Protein AF-A0A7C4UF49-F1 (afdb_monomer)

pLDDT: mean 92.47, std 8.47, range [60.94, 98.06]

Sequence (101 aa):
MPQSPVFESVMRQVSFSYCLHGIALWFIAADVVRYRPLVWLSAIGYLLAAPVFLIVDVSLGMPWWWWAGNSGSCLLIGVILLGLLWMERATGQSRRERMVI

Structure (mmCIF, N/CA/C/O backbone):
data_AF-A0A7C4UF49-F1
#
_entry.id   AF-A0A7C4UF49-F1
#
loop_
_atom_site.group_PDB
_atom_site.id
_atom_site.type_symbol
_atom_site.label_atom_id
_atom_site.label_alt_id
_atom_site.label_comp_id
_atom_site.label_asym_id
_atom_site.label_entity_id
_atom_site.label_seq_id
_atom_site.pdbx_PDB_ins_code
_atom_site.Cartn_x
_atom_site.Cartn_y
_atom_site.Cartn_z
_atom_site.occupancy
_atom_site.B_iso_or_equiv
_atom_site.auth_seq_id
_atom_site.auth_comp_id
_atom_site.auth_asym_id
_atom_site.auth_atom_id
_atom_site.pdbx_PDB_model_num
ATOM 1 N N . MET A 1 1 ? 21.077 -4.215 -16.840 1.00 62.84 1 MET A N 1
ATOM 2 C CA . MET A 1 1 ? 20.212 -3.092 -16.407 1.00 62.84 1 MET A CA 1
ATOM 3 C C . MET A 1 1 ? 20.827 -1.801 -16.922 1.00 62.84 1 MET A C 1
ATOM 5 O O . MET A 1 1 ? 22.052 -1.744 -16.949 1.00 62.84 1 MET A O 1
ATOM 9 N N . PRO A 1 2 ? 20.040 -0.817 -17.386 1.00 71.44 2 PRO A N 1
ATOM 10 C CA . PRO A 1 2 ? 20.593 0.429 -17.912 1.00 71.44 2 PRO A CA 1
ATOM 11 C C . PRO A 1 2 ? 21.397 1.152 -16.820 1.00 71.44 2 PRO A C 1
ATOM 13 O O . PRO A 1 2 ? 20.844 1.551 -15.801 1.00 71.44 2 PRO A O 1
ATOM 16 N N . GLN A 1 3 ? 22.707 1.292 -17.026 1.00 81.94 3 GLN A N 1
ATOM 17 C CA . GLN A 1 3 ? 23.631 1.980 -16.116 1.00 81.94 3 GLN A CA 1
ATOM 18 C C . GLN A 1 3 ? 23.594 3.492 -16.371 1.00 81.94 3 GLN A C 1
ATOM 20 O O . GLN A 1 3 ? 24.575 4.088 -16.810 1.00 81.94 3 GLN A O 1
ATOM 25 N N . SER A 1 4 ? 22.425 4.110 -16.181 1.00 92.81 4 SER A N 1
ATOM 26 C CA . SER A 1 4 ? 22.289 5.563 -16.287 1.00 92.81 4 SER A CA 1
ATOM 27 C C . SER A 1 4 ? 22.285 6.204 -14.893 1.00 92.81 4 SER A C 1
ATOM 29 O O . SER A 1 4 ? 21.629 5.678 -13.987 1.00 92.81 4 SER A O 1
ATOM 31 N N . PRO A 1 5 ? 22.946 7.365 -14.704 1.00 93.44 5 PRO A N 1
ATOM 32 C CA . PRO A 1 5 ? 22.933 8.076 -13.422 1.00 93.44 5 PRO A CA 1
ATOM 33 C C . PRO A 1 5 ? 21.515 8.375 -12.910 1.00 93.44 5 PRO A C 1
ATOM 35 O O . PRO A 1 5 ? 21.252 8.339 -11.709 1.00 93.44 5 PRO A O 1
ATOM 38 N N . VAL A 1 6 ? 20.573 8.617 -13.830 1.00 93.81 6 VAL A N 1
ATOM 39 C CA . VAL A 1 6 ? 19.162 8.849 -13.500 1.00 93.81 6 VAL A CA 1
ATOM 40 C C . VAL A 1 6 ? 18.533 7.596 -12.890 1.00 93.81 6 VAL A C 1
ATOM 42 O O . VAL A 1 6 ? 17.963 7.687 -11.805 1.00 93.81 6 VAL A O 1
ATOM 45 N N . PHE A 1 7 ? 18.679 6.425 -13.522 1.00 94.19 7 PHE A N 1
ATOM 46 C CA . PHE A 1 7 ? 18.101 5.177 -13.013 1.00 94.19 7 PHE A CA 1
ATOM 47 C C . PHE A 1 7 ? 18.643 4.824 -11.621 1.00 94.19 7 PHE A C 1
ATOM 49 O O . PHE A 1 7 ? 17.866 4.514 -10.718 1.00 94.19 7 PHE A O 1
ATOM 56 N N . GLU A 1 8 ? 19.957 4.948 -11.410 1.00 93.94 8 GLU A N 1
ATOM 57 C CA . GLU A 1 8 ? 20.564 4.685 -10.099 1.00 93.94 8 GLU A CA 1
ATOM 58 C C . GLU A 1 8 ? 20.042 5.628 -9.011 1.00 93.94 8 GLU A C 1
ATOM 60 O O . GLU A 1 8 ? 19.712 5.185 -7.906 1.00 93.94 8 GLU A O 1
ATOM 65 N N . SER A 1 9 ? 19.932 6.924 -9.318 1.00 94.44 9 SER A N 1
ATOM 66 C CA . SER A 1 9 ? 19.418 7.901 -8.358 1.00 94.44 9 SER A CA 1
ATOM 67 C C . SER A 1 9 ? 17.962 7.620 -7.973 1.00 94.44 9 SER A C 1
ATOM 69 O O . SER A 1 9 ? 17.618 7.712 -6.794 1.00 94.44 9 SER A O 1
ATOM 71 N N . VAL A 1 10 ? 17.114 7.232 -8.931 1.00 95.50 10 VAL A N 1
ATOM 72 C CA . VAL A 1 10 ? 15.701 6.916 -8.684 1.00 95.50 10 VAL A CA 1
ATOM 73 C C . VAL A 1 10 ? 15.574 5.645 -7.845 1.00 95.50 10 VAL A C 1
ATOM 75 O O . VAL A 1 10 ? 14.878 5.658 -6.833 1.00 95.50 10 VAL A O 1
ATOM 78 N N . MET A 1 11 ? 16.299 4.573 -8.179 1.00 95.19 11 MET A N 1
ATOM 79 C CA . MET A 1 11 ? 16.245 3.312 -7.422 1.00 95.19 11 MET A CA 1
ATOM 80 C C . MET A 1 11 ? 16.686 3.479 -5.960 1.00 95.19 11 MET A C 1
ATOM 82 O O . MET A 1 11 ? 16.081 2.897 -5.054 1.00 95.19 11 MET A O 1
ATOM 86 N N . ARG A 1 12 ? 17.698 4.317 -5.700 1.00 95.12 12 ARG A N 1
ATOM 87 C CA . ARG A 1 12 ? 18.131 4.655 -4.333 1.00 95.12 12 ARG A CA 1
ATOM 88 C C . ARG A 1 12 ? 17.066 5.441 -3.566 1.00 95.12 12 ARG A C 1
ATOM 90 O O . ARG A 1 12 ? 16.793 5.124 -2.411 1.00 95.12 12 ARG A O 1
ATOM 97 N N . GLN A 1 13 ? 16.436 6.426 -4.206 1.00 96.88 13 GLN A N 1
ATOM 98 C CA . GLN A 1 13 ? 15.365 7.219 -3.591 1.00 96.88 13 GLN A CA 1
ATOM 99 C C . GLN A 1 13 ? 14.116 6.378 -3.295 1.00 96.88 13 GLN A C 1
ATOM 101 O O . GLN A 1 13 ? 13.519 6.509 -2.226 1.00 96.88 13 GLN A O 1
ATOM 106 N N . VAL A 1 14 ? 13.750 5.467 -4.199 1.00 96.19 14 VAL A N 1
ATOM 107 C CA . VAL A 1 14 ? 12.648 4.516 -3.995 1.00 96.19 14 VAL A CA 1
ATOM 108 C C . VAL A 1 14 ? 12.954 3.583 -2.819 1.00 96.19 14 VAL A C 1
ATOM 110 O O . VAL A 1 14 ? 12.117 3.417 -1.934 1.00 96.19 14 VAL A O 1
ATOM 113 N N . SER A 1 15 ? 14.181 3.057 -2.736 1.00 96.31 15 SER A N 1
ATOM 114 C CA . SER A 1 15 ? 14.613 2.213 -1.610 1.00 96.31 15 SER A CA 1
ATOM 115 C C . SER A 1 15 ? 14.523 2.942 -0.264 1.00 96.31 15 SER A C 1
ATOM 117 O O . SER A 1 15 ? 14.007 2.398 0.712 1.00 96.31 15 SER A O 1
ATOM 119 N N . PHE A 1 16 ? 14.973 4.200 -0.211 1.00 97.69 16 PHE A N 1
ATOM 120 C CA . PHE A 1 16 ? 14.839 5.038 0.982 1.00 97.69 16 PHE A CA 1
ATOM 121 C C . PHE A 1 16 ? 13.368 5.283 1.350 1.00 97.69 16 PHE A C 1
ATOM 123 O O . PHE A 1 16 ? 12.998 5.204 2.522 1.00 97.69 16 PHE A O 1
ATOM 130 N N . SER A 1 17 ? 12.512 5.505 0.351 1.00 97.12 17 SER A N 1
ATOM 131 C CA . SER A 1 17 ? 11.074 5.715 0.553 1.00 97.12 17 SER A CA 1
ATOM 132 C C . SER A 1 17 ? 10.387 4.488 1.163 1.00 97.12 17 SER A C 1
ATOM 134 O O . SER A 1 17 ? 9.549 4.648 2.049 1.00 97.12 17 SER A O 1
ATOM 136 N N . TYR A 1 18 ? 10.778 3.267 0.776 1.00 94.56 18 TYR A N 1
ATOM 137 C CA . TYR A 1 18 ? 10.277 2.044 1.417 1.00 94.56 18 TYR A CA 1
ATOM 138 C C . TYR A 1 18 ? 10.684 1.942 2.890 1.00 94.56 18 TYR A C 1
ATOM 140 O O . TYR A 1 18 ? 9.866 1.551 3.722 1.00 94.56 18 TYR A O 1
ATOM 148 N N . CYS A 1 19 ? 11.915 2.337 3.232 1.00 97.44 19 CYS A N 1
ATOM 149 C CA . CYS A 1 19 ? 12.368 2.385 4.624 1.00 97.44 19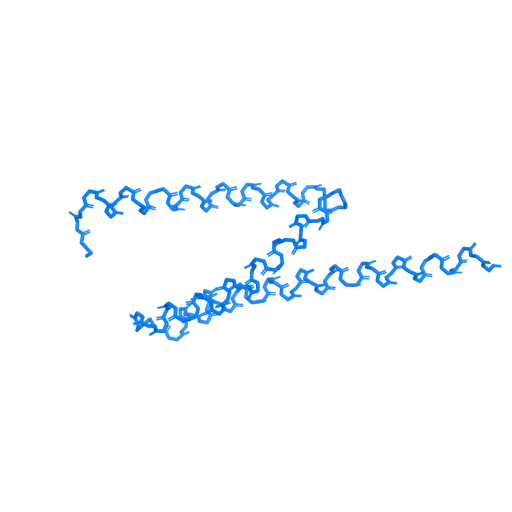 CYS A CA 1
ATOM 150 C C . CYS A 1 19 ? 11.523 3.367 5.451 1.00 97.44 19 CYS A C 1
ATOM 152 O O . CYS A 1 19 ? 10.995 3.001 6.502 1.00 97.44 19 CYS A O 1
ATOM 154 N N . LEU A 1 20 ? 11.315 4.586 4.941 1.00 97.81 20 LEU A N 1
ATOM 155 C CA . LEU A 1 20 ? 10.456 5.576 5.596 1.00 97.81 20 LEU A CA 1
ATOM 156 C C . LEU A 1 20 ? 9.013 5.087 5.743 1.00 97.81 20 LEU A C 1
ATOM 158 O O . LEU A 1 20 ? 8.405 5.287 6.793 1.00 97.81 20 LEU A O 1
ATOM 162 N N . HIS A 1 21 ? 8.476 4.418 4.723 1.00 96.06 21 HIS A N 1
ATOM 163 C CA . HIS A 1 21 ? 7.146 3.824 4.790 1.00 96.06 21 HIS A CA 1
ATOM 164 C C . HIS A 1 21 ? 7.060 2.755 5.890 1.00 96.06 21 HIS A C 1
ATOM 166 O O . HIS A 1 21 ? 6.118 2.765 6.679 1.00 96.06 21 HIS A O 1
ATOM 172 N N . GLY A 1 22 ? 8.073 1.891 6.011 1.00 95.94 22 GLY A N 1
ATOM 173 C CA . GLY A 1 22 ? 8.167 0.908 7.093 1.00 95.94 22 GLY A CA 1
ATOM 174 C C . GLY A 1 22 ? 8.204 1.549 8.484 1.00 95.94 22 GLY A C 1
ATOM 175 O O . GLY A 1 22 ? 7.465 1.128 9.372 1.00 95.94 22 GLY A O 1
ATOM 176 N N . ILE A 1 23 ? 8.995 2.613 8.666 1.00 98.06 23 ILE A N 1
ATOM 177 C CA . ILE A 1 23 ? 9.045 3.377 9.926 1.00 98.06 23 ILE A CA 1
ATOM 178 C C . ILE A 1 23 ? 7.678 3.997 10.243 1.00 98.06 23 ILE A C 1
ATOM 180 O O . ILE A 1 23 ? 7.218 3.923 11.382 1.00 98.06 23 ILE A O 1
ATOM 184 N N . ALA A 1 24 ? 7.002 4.573 9.246 1.00 96.62 24 ALA A N 1
ATOM 185 C CA . ALA A 1 24 ? 5.674 5.150 9.422 1.00 96.62 24 ALA A CA 1
ATOM 186 C C . ALA A 1 24 ? 4.644 4.092 9.851 1.00 96.62 24 ALA A C 1
ATOM 188 O O . ALA A 1 24 ? 3.881 4.325 10.788 1.00 96.62 24 ALA A O 1
ATOM 189 N N . LEU A 1 25 ? 4.650 2.913 9.219 1.00 95.75 25 LEU A N 1
ATOM 190 C CA . LEU A 1 25 ? 3.781 1.801 9.609 1.00 95.75 25 LEU A CA 1
ATOM 191 C C . LEU A 1 25 ? 4.088 1.304 11.023 1.00 95.75 25 LEU A C 1
ATOM 193 O O . LEU A 1 25 ? 3.158 1.043 11.783 1.00 95.75 25 LEU A O 1
ATOM 197 N N . TRP A 1 26 ? 5.364 1.225 11.405 1.00 97.44 26 TRP A N 1
ATOM 198 C CA . TRP A 1 26 ? 5.752 0.851 12.764 1.00 97.44 26 TRP A CA 1
ATOM 199 C C . TRP A 1 26 ? 5.250 1.872 13.794 1.00 97.44 26 TRP A C 1
ATOM 201 O O . TRP A 1 26 ? 4.678 1.499 14.817 1.00 97.44 26 TRP A O 1
ATOM 211 N N . PHE A 1 27 ? 5.375 3.166 13.499 1.00 97.75 27 PHE A N 1
ATOM 212 C CA . PHE A 1 27 ? 4.851 4.225 14.358 1.00 97.75 27 PHE A CA 1
ATOM 213 C C . PHE A 1 27 ? 3.320 4.167 14.494 1.00 97.75 27 PHE A C 1
ATOM 215 O O . PHE A 1 27 ? 2.796 4.283 15.600 1.00 97.75 27 PHE A O 1
ATOM 222 N N . ILE A 1 28 ? 2.597 3.928 13.394 1.00 96.19 28 ILE A N 1
ATOM 223 C CA . ILE A 1 28 ? 1.138 3.730 13.413 1.00 96.19 28 ILE A CA 1
ATOM 224 C C . ILE A 1 28 ? 0.769 2.503 14.258 1.00 96.19 28 ILE A C 1
ATOM 226 O O . ILE A 1 28 ? -0.184 2.553 15.034 1.00 96.19 28 ILE A O 1
ATOM 230 N N . ALA A 1 29 ? 1.534 1.417 14.140 1.00 95.06 29 ALA A N 1
ATOM 231 C CA . ALA A 1 29 ? 1.307 0.187 14.890 1.00 95.06 29 ALA A CA 1
ATOM 232 C C . ALA A 1 29 ? 1.521 0.349 16.406 1.00 95.06 29 ALA A C 1
ATOM 234 O O . ALA A 1 29 ? 0.941 -0.414 17.176 1.00 95.06 29 ALA A O 1
ATOM 235 N N . ALA A 1 30 ? 2.306 1.340 16.848 1.00 97.25 30 ALA A N 1
ATOM 236 C CA . ALA A 1 30 ? 2.535 1.606 18.269 1.00 97.25 30 ALA A CA 1
ATOM 237 C C . ALA A 1 30 ? 1.277 2.113 19.002 1.00 97.25 30 ALA A C 1
ATOM 239 O O . ALA A 1 30 ? 1.120 1.852 20.192 1.00 97.25 30 ALA A O 1
ATOM 240 N N . ASP A 1 31 ? 0.372 2.808 18.304 1.00 95.25 31 ASP A N 1
ATOM 241 C CA . ASP A 1 31 ? -0.913 3.260 18.852 1.00 95.25 31 ASP A CA 1
ATOM 242 C C . ASP A 1 31 ? -2.008 3.224 17.776 1.00 95.25 31 ASP A C 1
ATOM 244 O O . ASP A 1 31 ? -2.419 4.232 17.190 1.00 95.25 31 ASP A O 1
ATOM 248 N N . VAL A 1 32 ? -2.493 2.010 17.516 1.00 92.75 32 VAL A N 1
ATOM 249 C CA . VAL A 1 32 ? -3.488 1.737 16.472 1.00 92.75 32 VAL A CA 1
ATOM 250 C C . VAL A 1 32 ? -4.787 2.511 16.709 1.00 92.75 32 VAL A C 1
ATOM 252 O O . VAL A 1 32 ? -5.401 2.957 15.743 1.00 92.75 32 VAL A O 1
ATOM 255 N N . VAL A 1 33 ? -5.200 2.707 17.969 1.00 91.94 33 VAL A N 1
ATOM 256 C CA . VAL A 1 33 ? -6.477 3.355 18.322 1.00 91.94 33 VAL A CA 1
ATOM 257 C C . VAL A 1 33 ? -6.431 4.853 18.032 1.00 91.94 33 VAL A C 1
ATOM 259 O O . VAL A 1 33 ? -7.400 5.416 17.515 1.00 91.94 33 VAL A O 1
ATOM 262 N N . ARG A 1 34 ? -5.303 5.508 18.316 1.00 93.25 34 ARG A N 1
ATOM 263 C CA . ARG A 1 34 ? -5.115 6.921 17.983 1.00 93.25 34 ARG A CA 1
ATOM 264 C C . ARG A 1 34 ? -4.978 7.142 16.480 1.00 93.25 34 ARG A C 1
ATOM 266 O O . ARG A 1 34 ? -5.512 8.116 15.953 1.00 93.25 34 ARG A O 1
ATOM 273 N N . TYR A 1 35 ? -4.301 6.233 15.783 1.00 95.31 35 TYR A N 1
ATOM 274 C CA . TYR A 1 35 ? -3.997 6.366 14.357 1.00 95.31 35 TYR A CA 1
ATOM 275 C C . TYR A 1 35 ? -4.960 5.612 13.429 1.00 95.31 35 TYR A C 1
ATOM 277 O O . TYR A 1 35 ? -4.647 5.408 12.257 1.00 95.31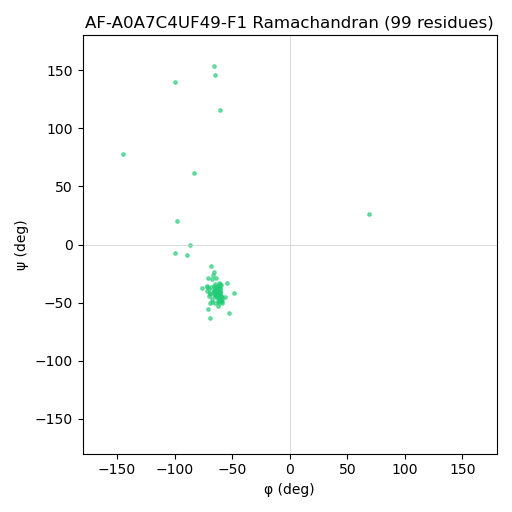 35 TYR A O 1
ATOM 285 N N . ARG A 1 36 ? -6.168 5.261 13.889 1.00 92.31 36 ARG A N 1
ATOM 286 C CA . ARG A 1 36 ? -7.190 4.551 13.083 1.00 92.31 36 ARG A CA 1
ATOM 287 C C . ARG A 1 36 ? -7.432 5.151 11.692 1.00 92.31 36 ARG A C 1
ATOM 289 O O . ARG A 1 36 ? -7.542 4.367 10.748 1.00 92.31 36 ARG A O 1
ATOM 296 N N . PRO A 1 37 ? -7.495 6.487 11.502 1.00 94.19 37 PRO A N 1
ATOM 297 C CA . PRO A 1 37 ? -7.641 7.061 10.163 1.00 94.19 37 PRO A CA 1
ATOM 298 C C . PRO A 1 37 ? -6.468 6.716 9.235 1.00 94.19 37 PRO A C 1
ATOM 300 O O . PRO A 1 37 ? -6.681 6.464 8.053 1.00 94.19 37 PRO A O 1
ATOM 303 N N . LEU A 1 38 ? -5.244 6.648 9.771 1.00 96.06 38 LEU A N 1
ATOM 304 C CA . LEU A 1 38 ? -4.056 6.260 9.010 1.00 96.06 38 LEU A CA 1
ATOM 305 C C . LEU A 1 38 ? -4.056 4.765 8.688 1.00 96.06 38 LEU A C 1
ATOM 307 O O . LEU A 1 38 ? -3.683 4.395 7.584 1.00 96.06 38 LEU A O 1
ATOM 311 N N . VAL A 1 39 ? -4.541 3.910 9.592 1.00 96.00 39 VAL A N 1
ATOM 312 C CA . VAL A 1 39 ? -4.717 2.473 9.304 1.00 96.00 39 VAL A CA 1
ATOM 313 C C . VAL A 1 39 ? -5.725 2.266 8.169 1.00 96.00 39 VAL A C 1
ATOM 315 O O . VAL A 1 39 ? -5.488 1.460 7.273 1.00 96.00 39 VAL A O 1
ATOM 318 N N . TRP A 1 40 ? -6.820 3.035 8.163 1.00 96.19 40 TRP A N 1
ATOM 319 C CA . TRP A 1 40 ? -7.795 3.055 7.066 1.00 96.19 40 TRP A CA 1
ATOM 320 C C . TRP A 1 40 ? -7.167 3.491 5.742 1.00 96.19 40 TRP A C 1
ATOM 322 O O . TRP A 1 40 ? -7.377 2.843 4.717 1.00 96.19 40 TRP A O 1
ATOM 332 N N . LEU A 1 41 ? -6.384 4.571 5.771 1.00 96.88 41 LEU A N 1
ATOM 333 C CA . LEU A 1 41 ? -5.671 5.060 4.596 1.00 96.88 41 LEU A CA 1
ATOM 334 C C . LEU A 1 41 ? -4.694 4.006 4.062 1.00 96.88 41 LEU A C 1
ATOM 336 O O . LEU A 1 41 ? -4.685 3.750 2.861 1.00 96.88 41 LEU A O 1
ATOM 340 N N . SER A 1 42 ? -3.930 3.351 4.940 1.00 96.50 42 SER A N 1
ATOM 341 C CA . SER A 1 42 ? -3.025 2.261 4.568 1.00 96.50 42 SER A CA 1
ATOM 342 C C . SER A 1 42 ? -3.779 1.086 3.948 1.00 96.50 42 SER A C 1
ATOM 344 O O . SER A 1 42 ? -3.360 0.586 2.908 1.00 96.50 42 SER A O 1
ATOM 346 N N . ALA A 1 43 ? -4.914 0.672 4.523 1.00 96.94 43 ALA A N 1
ATOM 347 C CA . ALA A 1 43 ? -5.732 -0.415 3.982 1.00 96.94 43 ALA A CA 1
ATOM 348 C C . ALA A 1 43 ? -6.195 -0.121 2.546 1.00 96.94 43 ALA A C 1
ATOM 350 O O . ALA A 1 43 ? -6.006 -0.944 1.652 1.00 96.94 43 ALA A O 1
ATOM 351 N N . ILE A 1 44 ? -6.741 1.076 2.307 1.00 97.44 44 ILE A N 1
ATOM 352 C CA . ILE A 1 44 ? -7.154 1.515 0.967 1.00 97.44 44 ILE A CA 1
ATOM 353 C C . ILE A 1 44 ? -5.942 1.601 0.033 1.00 97.44 44 ILE A C 1
ATOM 355 O O . ILE A 1 44 ? -6.013 1.132 -1.100 1.00 97.44 44 ILE A O 1
ATOM 359 N N . GLY A 1 45 ? -4.824 2.156 0.508 1.00 96.88 45 GLY A N 1
ATO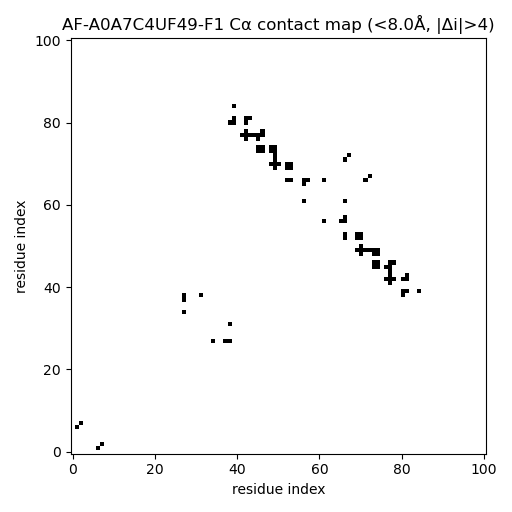M 360 C CA . GLY A 1 45 ? -3.584 2.259 -0.258 1.00 96.88 45 GLY A CA 1
ATOM 361 C C . GLY A 1 45 ? -3.093 0.901 -0.758 1.00 96.88 45 GLY A C 1
ATOM 362 O O . GLY A 1 45 ? -2.790 0.762 -1.939 1.00 96.88 45 GLY A O 1
ATOM 363 N N . TYR A 1 46 ? -3.102 -0.120 0.100 1.00 97.50 46 TYR A N 1
ATOM 364 C CA . TYR A 1 46 ? -2.742 -1.489 -0.270 1.00 97.50 46 TYR A CA 1
ATOM 365 C C . TYR A 1 46 ? -3.718 -2.119 -1.275 1.00 97.50 46 TYR A C 1
ATOM 367 O O . TYR A 1 46 ? -3.283 -2.753 -2.238 1.00 97.50 46 TYR A O 1
ATOM 375 N N . LEU A 1 47 ? -5.027 -1.901 -1.103 1.00 97.69 47 LEU A N 1
ATOM 376 C CA . LEU A 1 47 ? -6.042 -2.386 -2.046 1.00 97.69 47 LEU A CA 1
ATOM 377 C C . LEU A 1 47 ? -5.933 -1.727 -3.425 1.00 97.69 47 LEU A C 1
ATOM 379 O O . LEU A 1 47 ? -6.194 -2.386 -4.426 1.00 97.69 47 LEU A O 1
ATOM 383 N N . LEU A 1 48 ? -5.538 -0.452 -3.489 1.00 97.88 48 LEU A N 1
ATOM 384 C CA . LEU A 1 48 ? -5.278 0.254 -4.746 1.00 97.88 48 LEU A CA 1
ATOM 385 C C . LEU A 1 48 ? -3.937 -0.151 -5.369 1.00 97.88 48 LEU A C 1
ATOM 387 O O . LEU A 1 48 ? -3.843 -0.271 -6.589 1.00 97.88 48 LEU A O 1
ATOM 391 N N . ALA A 1 49 ? -2.909 -0.388 -4.552 1.00 96.31 49 ALA A N 1
ATOM 392 C CA . ALA A 1 49 ? -1.597 -0.819 -5.026 1.00 96.31 49 ALA A CA 1
ATOM 393 C C . ALA A 1 49 ? -1.658 -2.196 -5.699 1.00 96.31 49 ALA A C 1
ATOM 395 O O . ALA A 1 49 ? -1.007 -2.399 -6.719 1.00 96.31 49 ALA A O 1
ATOM 396 N N . ALA A 1 50 ? -2.478 -3.118 -5.184 1.00 97.50 50 ALA A N 1
ATOM 397 C CA . ALA A 1 50 ? -2.608 -4.467 -5.727 1.00 97.50 50 ALA A CA 1
ATOM 398 C C . ALA A 1 50 ? -2.902 -4.510 -7.247 1.00 97.50 50 ALA A C 1
ATOM 400 O O . ALA A 1 50 ? -2.082 -5.073 -7.980 1.00 97.50 50 ALA A O 1
ATOM 401 N N . PRO A 1 51 ? -3.992 -3.919 -7.779 1.00 97.56 51 PRO A N 1
ATOM 402 C CA . PRO A 1 51 ? -4.255 -3.933 -9.217 1.00 97.56 51 PRO A CA 1
ATOM 403 C C . PRO A 1 51 ? -3.210 -3.143 -10.012 1.00 97.56 51 PRO A C 1
ATOM 405 O O . PRO A 1 51 ? -2.839 -3.569 -11.103 1.00 97.56 51 PRO A O 1
ATOM 408 N N . VAL A 1 52 ? -2.689 -2.034 -9.473 1.00 97.62 52 VAL A N 1
ATOM 409 C CA . VAL A 1 52 ? -1.652 -1.237 -10.150 1.00 97.62 52 VAL A CA 1
ATOM 410 C C . VAL A 1 52 ? -0.379 -2.062 -10.348 1.00 97.62 52 VAL A C 1
ATOM 412 O O . VAL A 1 52 ? 0.145 -2.127 -11.457 1.00 97.62 52 VAL A O 1
ATOM 415 N N . PHE A 1 53 ? 0.094 -2.739 -9.302 1.00 96.75 53 PHE A N 1
ATOM 416 C CA . PHE A 1 53 ? 1.302 -3.562 -9.365 1.00 96.75 53 PHE A CA 1
ATOM 417 C C . PHE A 1 53 ? 1.097 -4.793 -10.239 1.00 96.75 53 PHE A C 1
ATOM 419 O O . PHE A 1 53 ? 1.991 -5.139 -11.003 1.00 96.75 53 PHE A O 1
ATOM 426 N N . LEU A 1 54 ? -0.094 -5.396 -10.209 1.00 97.50 54 LEU A N 1
ATOM 427 C CA . LEU A 1 54 ? -0.422 -6.508 -11.098 1.00 97.50 54 LEU A CA 1
ATOM 428 C C . LEU A 1 54 ? -0.311 -6.102 -12.571 1.00 97.50 54 LEU A C 1
ATOM 430 O O . LEU A 1 54 ? 0.315 -6.809 -13.354 1.00 97.50 54 LEU A O 1
ATOM 434 N N . ILE A 1 55 ? -0.889 -4.954 -12.944 1.00 97.81 55 ILE A N 1
ATOM 435 C CA . ILE A 1 55 ? -0.833 -4.440 -14.319 1.00 97.81 55 ILE A CA 1
ATOM 436 C C . ILE A 1 55 ? 0.620 -4.187 -14.736 1.00 97.81 55 ILE A C 1
ATOM 438 O O . ILE A 1 55 ? 1.022 -4.595 -15.825 1.00 97.81 55 ILE A O 1
ATOM 442 N N . VAL A 1 56 ? 1.417 -3.556 -13.867 1.00 96.88 56 VAL A N 1
ATOM 443 C CA . VAL A 1 56 ? 2.836 -3.282 -14.133 1.00 96.88 56 VAL A CA 1
ATOM 444 C C . VAL A 1 56 ? 3.620 -4.581 -14.313 1.00 96.88 56 VAL A C 1
ATOM 446 O O . VAL A 1 56 ? 4.266 -4.755 -15.345 1.00 96.88 56 VAL A O 1
ATOM 449 N N . ASP A 1 57 ? 3.529 -5.514 -13.368 1.00 96.44 57 ASP A N 1
ATOM 450 C CA . ASP A 1 57 ? 4.296 -6.760 -13.405 1.00 96.44 57 ASP A CA 1
ATOM 451 C C . ASP A 1 57 ? 3.932 -7.621 -14.627 1.00 96.44 57 ASP A C 1
ATOM 453 O O . ASP A 1 57 ? 4.819 -8.161 -15.293 1.00 96.44 57 ASP A O 1
ATOM 457 N N . VAL A 1 58 ? 2.640 -7.704 -14.970 1.00 96.88 58 VAL A N 1
ATOM 458 C CA . VAL A 1 58 ? 2.171 -8.407 -16.175 1.00 96.88 58 VAL A CA 1
ATOM 459 C C . VAL A 1 58 ?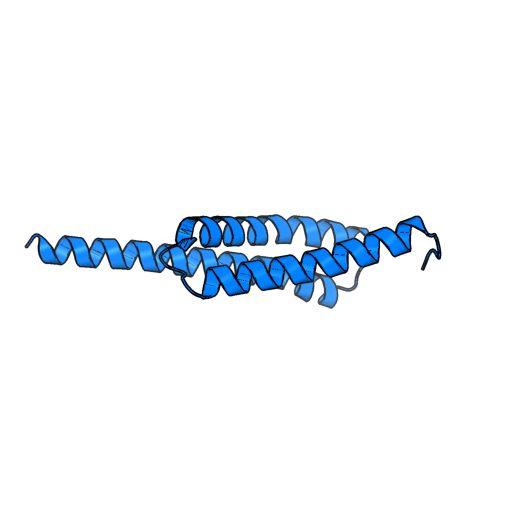 2.682 -7.718 -17.443 1.00 96.88 58 VAL A C 1
ATOM 461 O O . VAL A 1 58 ? 3.160 -8.399 -18.349 1.00 96.88 58 VAL A O 1
ATOM 464 N N . SER A 1 59 ? 2.646 -6.381 -17.508 1.00 97.25 59 SER A N 1
ATOM 465 C CA . SER A 1 59 ? 3.137 -5.625 -18.673 1.00 97.25 59 SER A CA 1
ATOM 466 C C . SER A 1 59 ? 4.644 -5.779 -18.904 1.00 97.25 59 SER A C 1
ATOM 468 O O . SER A 1 59 ? 5.106 -5.720 -20.042 1.00 97.25 59 SER A O 1
ATOM 470 N N . LEU A 1 60 ? 5.405 -6.022 -17.833 1.00 96.12 60 LEU A N 1
ATOM 471 C CA . LEU A 1 60 ? 6.846 -6.261 -17.873 1.00 96.12 60 LEU A CA 1
ATOM 472 C C . LEU A 1 60 ? 7.204 -7.737 -18.112 1.00 96.12 60 LEU A C 1
ATOM 474 O O . LEU A 1 60 ? 8.387 -8.069 -18.171 1.00 96.12 60 LEU A O 1
ATOM 478 N N . GLY A 1 61 ? 6.211 -8.624 -18.252 1.00 95.56 61 GLY A N 1
ATOM 479 C CA . GLY A 1 61 ? 6.430 -10.052 -18.485 1.00 95.56 61 GLY A CA 1
ATOM 480 C C . GLY A 1 61 ? 7.035 -10.783 -17.285 1.00 95.56 61 GLY A C 1
ATOM 481 O O . GLY A 1 61 ? 7.727 -11.786 -17.465 1.00 95.56 61 GLY A O 1
ATOM 482 N N . MET A 1 62 ? 6.809 -10.284 -16.064 1.00 96.25 62 MET A N 1
ATOM 483 C CA . MET A 1 62 ? 7.309 -10.929 -14.850 1.00 96.25 62 MET A CA 1
ATOM 484 C C . MET A 1 62 ? 6.648 -12.300 -14.644 1.00 96.25 62 MET A C 1
ATOM 486 O O . MET A 1 62 ? 5.467 -12.484 -14.963 1.00 96.25 62 MET A O 1
ATOM 490 N N . PRO A 1 63 ? 7.378 -13.285 -14.093 1.00 96.81 63 PRO A N 1
ATOM 491 C CA . PRO A 1 63 ? 6.837 -14.620 -13.883 1.00 96.81 63 PRO A CA 1
ATOM 492 C C . PRO A 1 63 ? 5.700 -14.612 -12.853 1.00 96.81 63 PRO A C 1
ATOM 494 O O . PRO A 1 63 ? 5.656 -13.773 -11.954 1.00 96.81 63 PRO A O 1
ATOM 497 N N . TRP A 1 64 ? 4.792 -15.587 -12.947 1.00 95.50 64 TRP A N 1
ATOM 498 C CA . TRP A 1 64 ? 3.539 -15.564 -12.184 1.00 95.50 64 TRP A CA 1
ATOM 499 C C . TRP A 1 64 ? 3.693 -15.557 -10.665 1.00 95.50 64 TRP A C 1
ATOM 501 O O . TRP A 1 64 ? 2.932 -14.898 -9.962 1.00 95.50 64 TRP A O 1
ATOM 511 N N . TRP A 1 65 ? 4.717 -16.236 -10.158 1.00 95.94 65 TRP A N 1
ATOM 512 C CA . TRP A 1 65 ? 5.017 -16.265 -8.732 1.00 95.94 65 TRP A CA 1
ATOM 513 C C . TRP A 1 65 ? 5.463 -14.892 -8.203 1.00 95.94 65 TRP A C 1
ATOM 515 O O . TRP A 1 65 ? 5.241 -14.597 -7.030 1.00 95.94 65 TRP A O 1
ATOM 525 N N . TRP A 1 66 ? 6.042 -14.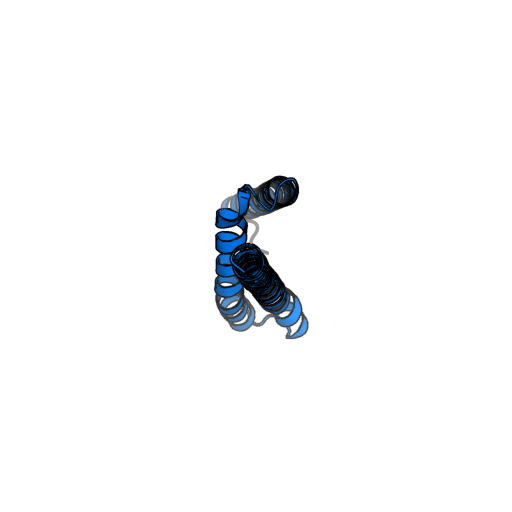034 -9.055 1.00 96.38 66 TRP A N 1
ATOM 526 C CA . TRP A 1 66 ? 6.482 -12.692 -8.672 1.00 96.38 66 TRP A CA 1
ATOM 527 C C . TRP A 1 66 ? 5.289 -11.780 -8.416 1.00 96.38 66 TRP A C 1
ATOM 529 O O . TRP A 1 66 ? 5.157 -11.240 -7.321 1.00 96.38 66 TRP A O 1
ATOM 539 N N . TRP A 1 67 ? 4.383 -11.651 -9.389 1.00 95.62 67 TRP A N 1
ATOM 540 C CA . TRP A 1 67 ? 3.215 -10.790 -9.211 1.00 95.62 67 TRP A CA 1
ATOM 541 C C . TRP A 1 67 ? 2.209 -11.367 -8.217 1.00 95.62 67 TRP A C 1
ATOM 543 O O . TRP A 1 67 ? 1.567 -10.599 -7.503 1.00 95.62 67 TRP A O 1
ATOM 553 N N . ALA A 1 68 ? 2.120 -12.694 -8.076 1.00 95.19 68 ALA A N 1
ATOM 554 C CA . ALA A 1 68 ? 1.356 -13.309 -6.992 1.00 95.19 68 ALA A CA 1
ATOM 555 C C . ALA A 1 68 ? 1.899 -12.896 -5.612 1.00 95.19 68 ALA A C 1
ATOM 557 O O . ALA A 1 68 ? 1.118 -12.582 -4.717 1.00 95.19 68 ALA A O 1
ATOM 558 N N . GLY A 1 69 ? 3.223 -12.835 -5.444 1.00 95.75 69 GLY A N 1
ATOM 559 C CA . GLY A 1 69 ? 3.842 -12.330 -4.219 1.00 95.75 69 GLY A CA 1
ATOM 560 C C . GLY A 1 69 ? 3.656 -10.823 -4.041 1.00 95.75 69 GLY A C 1
ATOM 561 O O . GLY A 1 69 ? 3.200 -10.372 -2.995 1.00 95.75 69 GLY A O 1
ATOM 562 N N . ASN A 1 70 ? 3.971 -10.035 -5.066 1.00 94.38 70 ASN A N 1
ATOM 563 C CA . ASN A 1 70 ? 3.973 -8.575 -5.005 1.00 94.38 70 ASN A CA 1
ATOM 564 C C . ASN A 1 70 ? 2.551 -7.993 -4.886 1.00 94.38 70 ASN A C 1
ATOM 566 O O . ASN A 1 70 ? 2.183 -7.415 -3.863 1.00 94.38 70 ASN A O 1
ATOM 570 N N . SER A 1 71 ? 1.711 -8.209 -5.899 1.00 95.62 71 SER A N 1
ATOM 571 C CA . SER A 1 71 ? 0.324 -7.732 -5.906 1.00 95.62 71 SER A CA 1
ATOM 572 C C . SER A 1 71 ? -0.543 -8.477 -4.888 1.00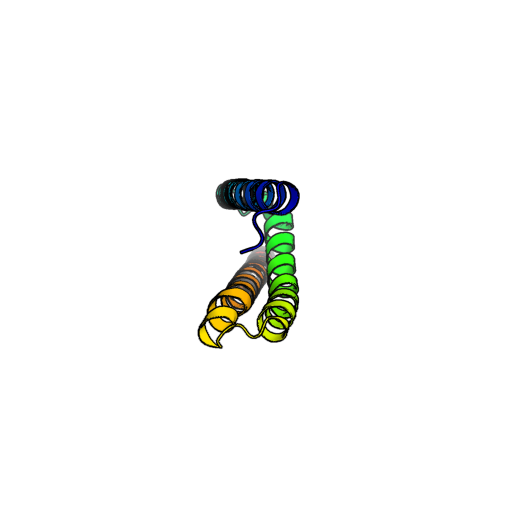 95.62 71 SER A C 1
ATOM 574 O O . SER A 1 71 ? -1.321 -7.857 -4.158 1.00 95.62 71 SER A O 1
ATOM 576 N N . GLY A 1 72 ? -0.382 -9.800 -4.788 1.00 96.50 72 GLY A N 1
ATOM 577 C CA . GLY A 1 72 ? -1.187 -10.612 -3.877 1.00 96.50 72 GLY A CA 1
ATOM 578 C C . GLY A 1 72 ? -0.944 -10.279 -2.406 1.00 96.50 72 GLY A C 1
ATOM 579 O O . GLY A 1 72 ? -1.906 -10.226 -1.642 1.00 96.50 72 GLY A O 1
ATOM 580 N N . SER A 1 73 ? 0.295 -9.968 -2.001 1.00 96.50 73 SER A N 1
ATOM 581 C CA . SER A 1 73 ? 0.563 -9.514 -0.627 1.00 96.50 73 SER A CA 1
ATOM 582 C C . SER A 1 73 ? -0.086 -8.163 -0.326 1.00 96.50 73 SER A C 1
ATOM 584 O O . SER A 1 73 ? -0.676 -8.006 0.742 1.00 96.50 73 SER A O 1
ATOM 586 N N . CYS A 1 74 ? -0.062 -7.220 -1.274 1.00 96.94 74 CYS A N 1
ATOM 587 C CA . CYS A 1 74 ? -0.753 -5.939 -1.130 1.00 96.94 74 CYS A CA 1
ATOM 588 C C . CYS A 1 74 ? -2.262 -6.148 -0.948 1.00 96.94 74 CYS A C 1
ATOM 590 O O . CYS A 1 74 ? -2.853 -5.618 -0.008 1.00 96.94 74 CYS A O 1
ATOM 592 N N . LEU A 1 75 ? -2.880 -6.984 -1.788 1.00 97.94 75 LEU A N 1
ATOM 593 C CA . LEU A 1 75 ? -4.303 -7.301 -1.676 1.00 97.94 75 LEU A CA 1
ATOM 594 C C . LEU A 1 75 ? -4.624 -7.931 -0.315 1.00 97.94 75 LEU A C 1
ATOM 596 O O . LEU A 1 75 ? -5.546 -7.491 0.369 1.00 97.94 75 LEU A O 1
ATOM 600 N N . LEU A 1 76 ? -3.836 -8.929 0.091 1.00 98.00 76 LEU A N 1
ATOM 601 C CA . LEU A 1 76 ? -4.016 -9.651 1.346 1.00 98.00 76 LEU A CA 1
ATOM 602 C C . LEU A 1 76 ? -3.938 -8.710 2.553 1.00 98.00 76 LEU A C 1
ATOM 604 O O . LEU A 1 76 ? -4.840 -8.713 3.389 1.00 98.00 76 LEU A O 1
ATOM 608 N N . ILE A 1 77 ? -2.898 -7.874 2.630 1.00 97.06 77 ILE A N 1
ATOM 609 C CA . ILE A 1 77 ? -2.718 -6.914 3.728 1.00 97.06 77 ILE A CA 1
ATOM 610 C C . ILE A 1 77 ? -3.876 -5.911 3.758 1.00 97.06 77 ILE A C 1
ATOM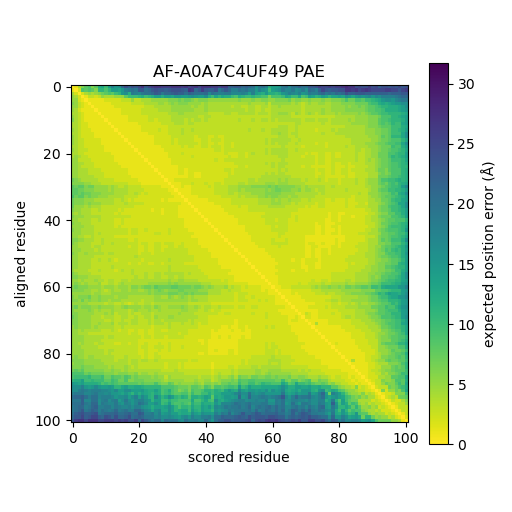 612 O O . ILE A 1 77 ? -4.447 -5.668 4.822 1.00 97.06 77 ILE A O 1
ATOM 616 N N . GLY A 1 78 ? -4.267 -5.366 2.602 1.00 96.81 78 GLY A N 1
ATOM 617 C CA . GLY A 1 78 ? -5.384 -4.427 2.502 1.00 96.81 78 GLY A CA 1
ATOM 618 C C . GLY A 1 78 ? -6.705 -5.020 3.004 1.00 96.81 78 GLY A C 1
ATOM 619 O O . GLY A 1 78 ? -7.396 -4.392 3.809 1.00 96.81 78 GLY A O 1
ATOM 620 N N . VAL A 1 79 ? -7.026 -6.254 2.595 1.00 97.88 79 VAL A N 1
ATOM 621 C CA . VAL A 1 79 ? -8.230 -6.978 3.041 1.00 97.88 79 VAL A CA 1
ATOM 622 C C . VAL A 1 79 ? -8.187 -7.260 4.542 1.00 97.88 79 VAL A C 1
ATOM 624 O O . VAL A 1 79 ? -9.186 -7.038 5.226 1.00 97.88 79 VAL A O 1
ATOM 627 N N . ILE A 1 80 ? -7.045 -7.707 5.073 1.00 97.62 80 ILE A N 1
ATOM 628 C CA . ILE A 1 80 ? -6.888 -7.988 6.507 1.00 97.62 80 ILE A CA 1
ATOM 629 C C . ILE A 1 80 ? -7.113 -6.718 7.329 1.00 97.62 80 ILE A C 1
ATOM 631 O O . ILE A 1 80 ? -7.917 -6.731 8.260 1.00 97.62 80 ILE A O 1
ATOM 635 N N . LEU A 1 81 ? -6.452 -5.609 6.981 1.00 96.25 81 LEU A N 1
ATOM 636 C CA . LEU A 1 81 ? -6.604 -4.349 7.712 1.00 96.25 81 LEU A CA 1
ATOM 637 C C . LEU A 1 81 ? -8.050 -3.847 7.673 1.00 96.25 81 LEU A C 1
ATOM 639 O O . LEU A 1 81 ? -8.595 -3.458 8.707 1.00 96.25 81 LEU A O 1
ATOM 643 N N . LEU A 1 82 ? -8.694 -3.898 6.504 1.00 95.81 82 LEU A N 1
ATOM 644 C CA . LEU A 1 82 ? -10.090 -3.496 6.354 1.00 95.81 82 LEU A CA 1
ATOM 645 C C . LEU A 1 82 ? -11.031 -4.384 7.185 1.00 95.81 82 LEU A C 1
ATOM 647 O O . LEU A 1 82 ? -11.930 -3.872 7.854 1.00 95.81 82 LEU A O 1
ATOM 651 N N . GLY A 1 83 ? -10.795 -5.698 7.186 1.00 96.00 83 GLY A N 1
ATOM 652 C CA . GLY A 1 83 ? -11.542 -6.664 7.990 1.00 96.00 83 GLY A CA 1
ATOM 653 C C . GLY A 1 83 ? -11.408 -6.399 9.489 1.00 96.00 83 GLY A C 1
ATOM 654 O O . GLY A 1 83 ? -12.416 -6.321 10.191 1.00 96.00 83 GLY A O 1
ATOM 655 N N . LEU A 1 84 ? -10.185 -6.164 9.974 1.00 94.06 84 LEU A N 1
ATOM 656 C CA . LEU A 1 84 ? -9.926 -5.824 11.377 1.00 94.06 84 LEU A CA 1
ATOM 657 C C . LEU A 1 84 ? -10.626 -4.523 11.788 1.00 94.06 84 LEU A C 1
ATOM 659 O O . LEU A 1 84 ? -11.283 -4.471 12.828 1.00 94.06 84 LEU A O 1
ATOM 663 N N . LEU A 1 85 ? -10.551 -3.487 10.948 1.00 93.12 85 LEU A N 1
ATOM 664 C CA . LEU A 1 85 ? -11.234 -2.212 11.182 1.00 93.12 85 LEU A CA 1
ATOM 665 C C . LEU A 1 85 ? -12.760 -2.370 11.215 1.00 93.12 85 LEU A C 1
ATOM 667 O O . LEU A 1 85 ? -13.444 -1.684 11.981 1.00 93.12 85 LEU A O 1
ATOM 671 N N . TRP A 1 86 ? -13.309 -3.267 10.397 1.00 91.12 86 TRP A N 1
ATOM 672 C CA . TRP A 1 86 ? -14.737 -3.565 10.388 1.00 91.12 86 TRP A CA 1
ATOM 673 C C . TRP A 1 86 ? -15.176 -4.311 11.656 1.00 91.12 86 TRP A C 1
ATOM 675 O O . TRP A 1 86 ? -16.154 -3.913 12.294 1.00 91.12 86 TRP A O 1
ATOM 685 N N . MET A 1 87 ? -14.409 -5.317 12.087 1.00 91.06 87 MET A N 1
ATOM 686 C CA . MET A 1 87 ? -14.653 -6.054 13.334 1.00 91.06 87 MET A CA 1
ATOM 687 C C . MET A 1 87 ? -14.591 -5.146 14.568 1.00 91.06 87 MET A C 1
ATOM 689 O O . MET A 1 87 ? -15.428 -5.249 15.470 1.00 91.06 87 MET A O 1
ATOM 693 N N . GLU A 1 88 ? -13.634 -4.217 14.603 1.00 89.06 88 GLU A N 1
ATOM 694 C CA . GLU A 1 88 ? -13.501 -3.247 15.691 1.00 89.06 88 GLU A CA 1
ATOM 695 C C . GLU A 1 88 ? -14.743 -2.341 15.790 1.00 89.06 88 GLU A C 1
ATOM 697 O O . GLU A 1 88 ? -15.260 -2.093 16.883 1.00 89.06 88 GLU A O 1
ATOM 702 N N . ARG A 1 89 ? -15.279 -1.889 14.645 1.00 84.69 89 ARG A N 1
ATOM 703 C CA . ARG A 1 89 ? -16.523 -1.102 14.590 1.00 84.69 89 ARG A CA 1
ATOM 704 C C . ARG A 1 89 ? -17.731 -1.905 15.077 1.00 84.69 89 ARG A C 1
ATOM 706 O O . ARG A 1 89 ? -18.503 -1.382 15.878 1.00 84.69 89 ARG A O 1
ATOM 713 N N . ALA A 1 90 ? -17.881 -3.156 14.637 1.00 85.06 90 ALA A N 1
ATOM 714 C CA . ALA A 1 90 ? -18.991 -4.023 15.043 1.00 85.06 90 ALA A CA 1
ATOM 715 C C . ALA A 1 90 ? -18.982 -4.305 16.559 1.00 85.06 90 ALA A C 1
ATOM 717 O O . ALA A 1 90 ? -20.012 -4.215 17.230 1.00 85.06 90 ALA A O 1
ATOM 718 N N . THR A 1 91 ? -17.798 -4.555 17.122 1.00 85.62 91 THR A N 1
ATOM 719 C CA . THR A 1 91 ? -17.622 -4.794 18.563 1.00 85.62 91 THR A CA 1
ATOM 720 C C . THR A 1 91 ? -17.952 -3.545 19.387 1.00 85.62 91 THR A C 1
ATOM 722 O O . THR A 1 91 ? -18.604 -3.636 20.430 1.00 85.62 91 THR A O 1
ATOM 725 N N . GLY A 1 92 ? -17.555 -2.361 18.904 1.00 78.00 92 GLY A N 1
ATOM 726 C CA . GLY A 1 92 ? -17.870 -1.084 19.549 1.00 78.00 92 GLY A CA 1
ATOM 727 C C . GLY A 1 92 ? -19.372 -0.786 19.624 1.00 78.00 92 GLY A C 1
ATOM 728 O O . GLY A 1 92 ? -19.838 -0.282 20.646 1.00 78.00 92 GLY A O 1
ATOM 729 N N . GLN A 1 93 ? -20.136 -1.142 18.586 1.00 73.44 93 GLN A N 1
ATOM 730 C CA . GLN A 1 93 ? -21.598 -0.984 18.564 1.00 73.44 93 GLN A CA 1
ATOM 731 C C . GLN A 1 93 ? -22.283 -1.921 19.572 1.00 73.44 93 G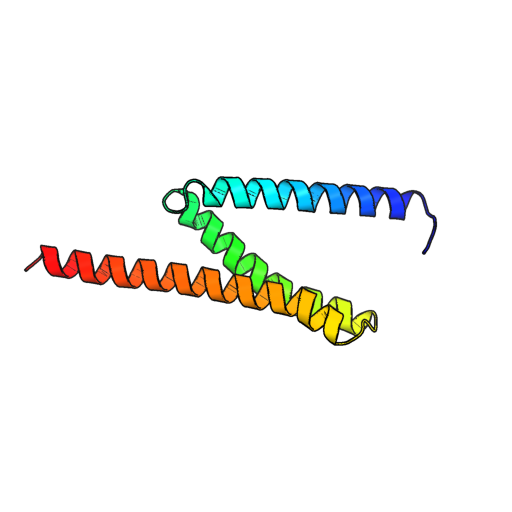LN A C 1
ATOM 733 O O . GLN A 1 93 ? -23.023 -1.453 20.434 1.00 73.44 93 GLN A O 1
ATOM 738 N N . SER A 1 94 ? -21.935 -3.215 19.568 1.00 71.38 94 SER A N 1
ATOM 739 C CA . SER A 1 94 ? -22.513 -4.206 20.496 1.00 71.38 94 SER A CA 1
ATOM 740 C C . SER A 1 94 ? -22.236 -3.896 21.976 1.00 71.38 94 SER A C 1
ATOM 742 O O . SER A 1 94 ? -23.048 -4.193 22.858 1.00 71.38 94 SER A O 1
ATOM 744 N N . ARG A 1 95 ? -21.077 -3.300 22.285 1.00 73.62 95 ARG A N 1
ATOM 745 C CA . ARG A 1 95 ? -20.751 -2.874 23.653 1.00 73.62 95 ARG A CA 1
ATOM 746 C C . ARG A 1 95 ? -21.573 -1.658 24.085 1.00 73.62 95 ARG A C 1
ATOM 748 O O . ARG A 1 95 ? -21.934 -1.565 25.254 1.00 73.62 95 ARG A O 1
ATOM 755 N N . ARG A 1 96 ? -21.861 -0.737 23.162 1.00 75.06 96 ARG A N 1
ATOM 756 C CA . ARG A 1 96 ? -22.656 0.466 23.432 1.00 75.06 96 ARG A CA 1
ATOM 757 C C . ARG A 1 96 ? -24.120 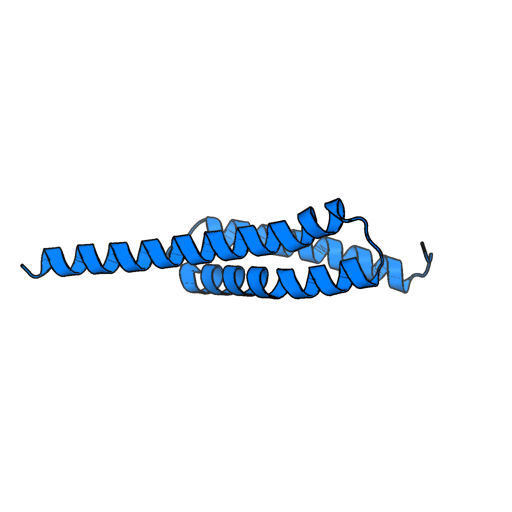0.123 23.699 1.00 75.06 96 ARG A C 1
ATOM 759 O O . ARG A 1 96 ? -24.674 0.644 24.655 1.00 75.06 96 ARG A O 1
ATOM 766 N N . GLU A 1 97 ? -24.705 -0.787 22.924 1.00 72.06 97 GLU A N 1
ATOM 767 C CA . GLU A 1 97 ? -26.091 -1.247 23.112 1.00 72.06 97 GLU A CA 1
ATOM 768 C C . GLU A 1 97 ? -26.314 -1.891 24.489 1.00 72.06 97 GLU A C 1
ATOM 770 O O . GLU A 1 97 ? -27.314 -1.617 25.140 1.00 72.06 97 GLU A O 1
ATOM 775 N N . ARG A 1 98 ? -25.342 -2.663 24.992 1.00 70.50 98 ARG A N 1
ATOM 776 C CA . ARG A 1 98 ? -25.409 -3.303 26.319 1.00 70.50 98 ARG A CA 1
ATOM 777 C C . ARG A 1 98 ? -25.344 -2.357 27.520 1.00 70.50 98 ARG A C 1
ATOM 779 O O . ARG A 1 98 ? -25.689 -2.786 28.609 1.00 70.50 98 ARG A O 1
ATOM 786 N N . MET A 1 99 ? -24.867 -1.123 27.358 1.00 71.94 99 MET A N 1
ATOM 787 C CA . MET A 1 99 ? -24.823 -0.134 28.449 1.00 71.94 99 MET A CA 1
ATOM 788 C C . MET A 1 99 ? -26.101 0.708 28.552 1.00 71.94 99 MET A C 1
ATOM 790 O O . MET A 1 99 ? -26.230 1.489 29.489 1.00 71.94 99 MET A O 1
ATOM 794 N N . VAL A 1 100 ? -27.005 0.604 27.575 1.00 72.12 100 VAL A N 1
ATOM 795 C CA . VAL A 1 100 ? -28.242 1.403 27.505 1.00 72.12 100 VAL A CA 1
ATOM 796 C C . VAL A 1 100 ? -29.463 0.613 28.013 1.00 72.12 100 VAL A C 1
ATOM 798 O O . VAL A 1 100 ? -30.536 1.190 28.165 1.00 72.12 100 VAL A O 1
ATOM 801 N N . ILE A 1 101 ? -29.296 -0.684 28.299 1.00 60.94 101 ILE A N 1
ATOM 802 C CA . ILE A 1 101 ? -30.303 -1.592 28.878 1.00 60.94 101 ILE A CA 1
ATOM 803 C C . ILE A 1 101 ? -29.996 -1.769 30.364 1.00 60.94 101 ILE A C 1
ATOM 805 O O . ILE A 1 101 ? -30.954 -1.746 31.165 1.00 60.94 101 ILE A O 1
#

Mean predicted aligned error: 5.3 Å

Foldseek 3Di:
DPPDPVVVVVVVVVVVVVVVVVVVVVVCVVPVPVNVVVLLVLLVVLCVVLVVLLVVCVVVVHDPVVSCVVSVVSNVSSVVSVVVSVVVVVVVVVVVVVVVD

Solvent-accessible surface area (backbone atoms only — not comparable to full-atom values): 5455 Å² total; per-residue (Å²): 128,82,92,40,76,66,54,55,55,48,55,51,52,53,53,52,50,52,52,53,50,51,52,52,52,53,57,40,65,75,42,49,82,84,34,44,71,57,53,50,50,50,17,52,50,24,48,55,44,13,63,55,44,36,53,51,34,57,75,70,67,54,57,69,72,54,38,51,52,57,16,43,47,28,36,52,50,12,50,51,48,50,49,53,56,49,50,53,51,56,52,53,51,60,56,53,60,65,75,76,112

Radius of gyration: 18.58 Å; Cα contacts (8 Å, |Δi|>4): 50; chains: 1; bounding box: 54×25×48 Å

Secondary structure (DSSP, 8-state):
----HHHHHHHHHHHHHHHHHHHHHHHHHHTTTTTHHHHHHHHHHHHHHHHHHHHHHHHTT--HHHHHHHHHHHHHHHHHHHHHHHHHHHHHHHHHHTT--